Protein AF-A0A7T8H2E1-F1 (afdb_monomer)

Organism: Caligus rogercresseyi (NCBI:txid217165)

Solvent-accessible surface area (backbone atoms only — not comparable to full-atom values): 4771 Å² total; per-residue (Å²): 140,54,72,34,46,33,40,40,82,84,76,52,77,50,72,53,74,62,89,81,80,81,86,58,65,42,60,57,48,38,49,42,44,63,74,48,48,48,56,50,46,49,71,76,38,72,85,42,69,41,38,45,39,54,56,83,49,73,37,55,66,28,67,71,36,43,52,49,40,64,74,71,44,76,34,62,52,81,66,127

pLDDT: mean 75.52, std 19.0, range [30.38, 94.88]

Mean predicted aligned error: 8.09 Å

Radius of gyration: 12.0 Å; Cα contacts (8 Å, |Δi|>4): 110; chains: 1; bounding box: 32×22×28 Å

Foldseek 3Di:
DFWWWKFAPVGDIDIDDDDDDDDDLQVVVLCCVVPPVLVVCCVVPVVLRMETEGDPPCSCPDPSNVVVCVVRHSHYDDDD

Structure (mmCIF, N/CA/C/O backbone):
data_AF-A0A7T8H2E1-F1
#
_entry.id   AF-A0A7T8H2E1-F1
#
loop_
_atom_site.group_PDB
_atom_site.id
_atom_site.type_symbol
_atom_site.label_atom_id
_atom_site.label_alt_id
_atom_site.label_comp_id
_atom_site.label_asym_id
_atom_site.label_entity_id
_atom_site.label_seq_id
_atom_site.pdbx_PDB_ins_code
_atom_site.Cartn_x
_atom_site.Cartn_y
_atom_site.Cartn_z
_atom_site.occupancy
_atom_site.B_iso_or_equiv
_atom_site.auth_seq_id
_atom_site.au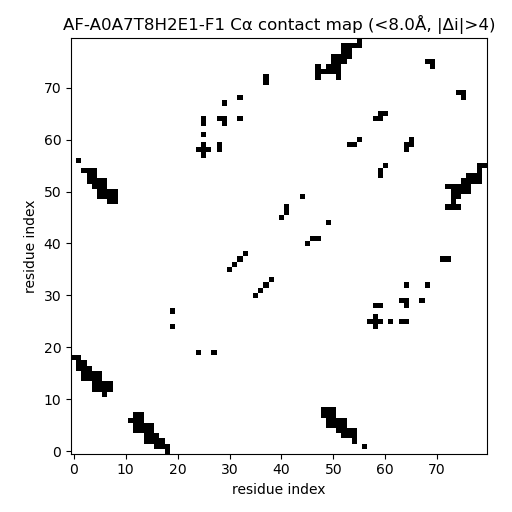th_comp_id
_atom_site.auth_asym_id
_atom_site.auth_atom_id
_atom_site.pdbx_PDB_model_num
ATOM 1 N N . GLN A 1 1 ? -0.912 8.575 -17.647 1.00 30.38 1 GLN A N 1
ATOM 2 C CA . GLN A 1 1 ? -1.756 8.980 -16.503 1.00 30.38 1 GLN A CA 1
ATOM 3 C C . GLN A 1 1 ? -2.135 7.699 -15.776 1.00 30.38 1 GLN A C 1
ATOM 5 O O . GLN A 1 1 ? -2.527 6.769 -16.462 1.00 30.38 1 GLN A O 1
ATOM 10 N N . TRP A 1 2 ? -1.939 7.610 -14.457 1.00 37.38 2 TRP A N 1
ATOM 11 C CA . TRP A 1 2 ? -2.181 6.387 -13.673 1.00 37.38 2 TRP A CA 1
ATOM 12 C C . TRP A 1 2 ? -3.209 6.686 -12.578 1.00 37.38 2 TRP A C 1
ATOM 14 O O . TRP A 1 2 ? -3.099 7.732 -11.936 1.00 37.38 2 TRP A O 1
ATOM 24 N N . SER A 1 3 ? -4.201 5.811 -12.392 1.00 37.62 3 SER A N 1
ATOM 25 C CA . SER A 1 3 ? -5.321 6.007 -11.461 1.00 37.62 3 SER A CA 1
ATOM 26 C C . SER A 1 3 ? -5.426 4.852 -10.471 1.00 37.62 3 SER A C 1
ATOM 28 O O . SER A 1 3 ? -5.421 3.694 -10.873 1.00 37.62 3 SER A O 1
ATOM 30 N N . LEU A 1 4 ? -5.526 5.160 -9.175 1.00 44.84 4 LEU A N 1
ATOM 31 C CA . LEU A 1 4 ? -5.702 4.177 -8.098 1.00 44.84 4 LEU A CA 1
ATOM 32 C C . LEU A 1 4 ? -7.086 4.300 -7.477 1.00 44.84 4 LEU A C 1
ATOM 34 O O . LEU A 1 4 ? -7.595 5.410 -7.332 1.00 44.84 4 LEU A O 1
ATOM 38 N N . GLU A 1 5 ? -7.665 3.172 -7.063 1.00 46.31 5 GLU A N 1
ATOM 39 C CA . GLU A 1 5 ? -9.028 3.094 -6.534 1.00 46.31 5 GLU A CA 1
ATOM 40 C C . GLU A 1 5 ? -9.037 2.499 -5.116 1.00 46.31 5 GLU A C 1
ATOM 42 O O . GLU A 1 5 ? -8.733 1.324 -4.918 1.00 46.31 5 GLU A O 1
ATOM 47 N N . SER A 1 6 ? -9.448 3.278 -4.114 1.00 44.25 6 SER A N 1
ATOM 48 C CA . SER A 1 6 ? -9.761 2.767 -2.771 1.00 44.25 6 SER A CA 1
ATOM 49 C C . SER A 1 6 ? -11.264 2.873 -2.489 1.00 44.25 6 SER A C 1
ATOM 51 O O . SER A 1 6 ? -11.888 3.908 -2.760 1.00 44.25 6 SER A O 1
ATOM 53 N N . TRP A 1 7 ? -11.851 1.804 -1.946 1.00 43.97 7 TRP A N 1
ATOM 54 C CA . TRP A 1 7 ? -13.269 1.703 -1.594 1.00 43.97 7 TRP A CA 1
ATOM 55 C C . TRP A 1 7 ? -13.465 1.877 -0.086 1.00 43.97 7 TRP A C 1
ATOM 57 O O . TRP A 1 7 ? -12.882 1.142 0.711 1.00 43.97 7 TRP A O 1
ATOM 67 N N . ARG A 1 8 ? -14.346 2.801 0.323 1.00 48.75 8 ARG A N 1
ATOM 68 C CA . ARG A 1 8 ? -14.913 2.798 1.683 1.00 48.75 8 ARG A CA 1
ATOM 69 C C . ARG A 1 8 ? -16.012 1.741 1.805 1.00 48.75 8 ARG A C 1
ATOM 71 O O . ARG A 1 8 ? -16.812 1.597 0.882 1.00 48.75 8 ARG A O 1
ATOM 78 N N . GLN A 1 9 ? -16.172 1.152 2.993 1.00 43.38 9 GLN A N 1
ATOM 79 C CA . GLN A 1 9 ? -17.396 0.409 3.348 1.00 43.38 9 GLN A CA 1
ATOM 80 C C . GLN A 1 9 ? -18.669 1.290 3.319 1.00 43.38 9 GLN A C 1
ATOM 82 O O . GLN A 1 9 ? -19.775 0.772 3.241 1.00 43.38 9 GLN A O 1
ATOM 87 N N . THR A 1 10 ? -18.535 2.625 3.293 1.00 45.97 10 THR A N 1
ATOM 88 C CA . THR A 1 10 ? -19.649 3.587 3.168 1.00 45.97 10 THR A CA 1
ATOM 89 C C . THR A 1 10 ? -19.993 3.995 1.723 1.00 45.97 10 THR A C 1
ATOM 91 O O . THR A 1 10 ? -20.726 4.959 1.516 1.00 45.97 10 THR A O 1
ATOM 94 N N . GLY A 1 11 ? -19.449 3.316 0.704 1.00 48.34 11 GLY A N 1
ATOM 95 C CA . GLY A 1 11 ? -19.811 3.540 -0.706 1.00 48.34 11 GLY A CA 1
ATOM 96 C C . GLY A 1 11 ? -19.177 4.765 -1.386 1.00 48.34 11 GLY A C 1
ATOM 97 O O . GLY A 1 11 ? -19.466 5.030 -2.552 1.00 48.34 11 GLY A O 1
ATOM 98 N N . ARG A 1 12 ? -18.286 5.510 -0.715 1.00 48.53 12 ARG A N 1
ATOM 99 C CA . ARG A 1 12 ? -17.522 6.609 -1.343 1.00 48.53 12 ARG A CA 1
ATOM 100 C C . ARG A 1 12 ? -16.182 6.109 -1.886 1.00 48.53 12 ARG A C 1
ATOM 102 O O . ARG A 1 12 ? -15.412 5.482 -1.158 1.00 48.53 12 ARG A O 1
ATOM 109 N N . ARG A 1 13 ? -15.906 6.418 -3.158 1.00 55.72 13 ARG A N 1
ATOM 110 C CA . ARG A 1 13 ? -14.636 6.126 -3.842 1.00 55.72 13 ARG A CA 1
ATOM 111 C C . ARG A 1 13 ? -13.616 7.210 -3.511 1.00 55.72 13 ARG A C 1
ATOM 113 O O . ARG A 1 13 ? -13.930 8.393 -3.620 1.00 55.72 13 ARG A O 1
ATOM 120 N N . CYS A 1 14 ? -12.410 6.816 -3.120 1.00 55.22 14 CYS A N 1
ATOM 121 C CA . CYS A 1 14 ? -11.287 7.738 -3.008 1.00 55.22 14 CYS A CA 1
ATOM 122 C C . CYS A 1 14 ? -10.245 7.354 -4.054 1.00 55.22 14 CYS A C 1
ATOM 124 O O . CYS A 1 14 ? -9.581 6.322 -3.928 1.00 55.22 14 CYS A O 1
ATOM 126 N N . SER A 1 15 ? -10.157 8.164 -5.108 1.00 56.88 15 SER A N 1
ATOM 127 C CA . SER A 1 15 ? -9.187 7.967 -6.179 1.00 56.88 15 SER A CA 1
ATOM 128 C C . SER A 1 15 ? -7.908 8.722 -5.851 1.00 56.88 15 SER A C 1
ATOM 130 O O . SER A 1 15 ? -7.952 9.929 -5.613 1.00 56.88 15 SER A O 1
ATOM 132 N N . ILE A 1 16 ? -6.774 8.024 -5.843 1.00 63.47 16 ILE A N 1
ATOM 133 C CA . ILE A 1 16 ? -5.464 8.645 -5.624 1.00 63.47 16 ILE A CA 1
ATOM 134 C C . ILE A 1 16 ? -4.719 8.655 -6.961 1.00 63.47 16 ILE A C 1
ATOM 136 O O . ILE A 1 16 ? -4.545 7.617 -7.596 1.00 63.47 16 ILE A O 1
ATOM 140 N N . LEU A 1 17 ? -4.307 9.837 -7.415 1.00 58.62 17 LEU A N 1
ATOM 141 C CA . LEU A 1 17 ? -3.566 10.019 -8.663 1.00 58.62 17 LEU A CA 1
ATOM 142 C C . LEU A 1 17 ? -2.108 10.337 -8.334 1.00 58.62 17 LEU A C 1
ATOM 144 O O . LEU A 1 17 ? -1.832 11.316 -7.645 1.00 58.62 17 LEU A O 1
ATOM 148 N N . PHE A 1 18 ? -1.177 9.543 -8.865 1.00 59.22 18 PHE A N 1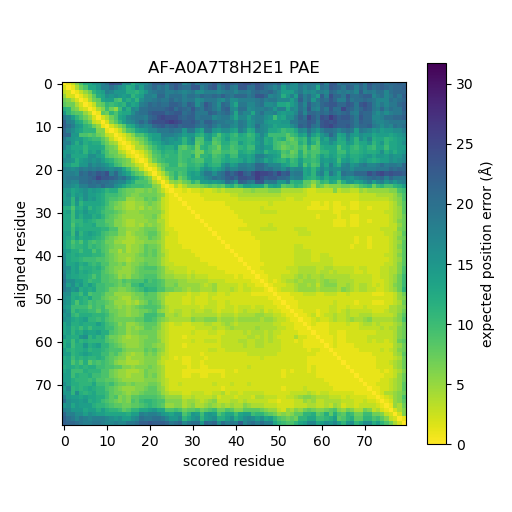
ATOM 149 C CA . PHE A 1 18 ? 0.252 9.847 -8.800 1.00 59.22 18 PHE A CA 1
ATOM 150 C C . PHE A 1 18 ? 0.820 10.011 -10.206 1.00 59.22 18 PHE A C 1
ATOM 152 O O . PHE A 1 18 ? 0.647 9.155 -11.077 1.00 59.22 18 PHE A O 1
ATOM 159 N N . GLN A 1 19 ? 1.529 11.115 -10.426 1.00 54.47 19 GLN A N 1
ATOM 160 C CA . GLN A 1 19 ? 2.176 11.417 -11.696 1.00 54.47 19 GLN A CA 1
ATOM 161 C C . GLN A 1 19 ? 3.692 11.280 -11.538 1.00 54.47 19 G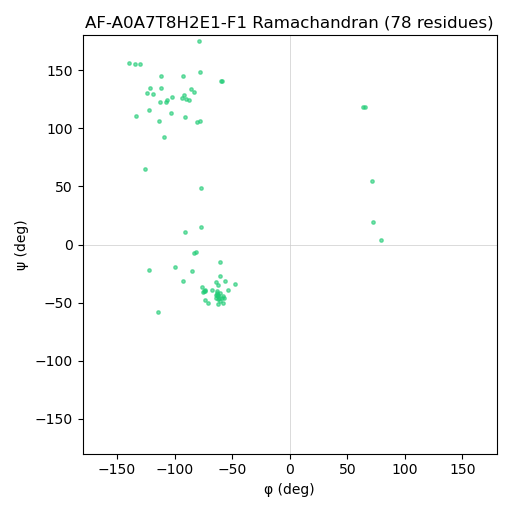LN A C 1
ATOM 163 O O . GLN A 1 19 ? 4.375 12.209 -11.122 1.00 54.47 19 GLN A O 1
ATOM 168 N N . GLY A 1 20 ? 4.217 10.092 -11.842 1.00 51.81 20 GLY A N 1
ATOM 169 C CA . GLY A 1 20 ? 5.659 9.849 -11.901 1.00 51.81 20 GLY A CA 1
ATOM 170 C C . GLY A 1 20 ? 6.234 10.209 -13.274 1.00 51.81 20 GLY A C 1
ATOM 171 O O . GLY A 1 20 ? 5.665 9.821 -14.295 1.00 51.81 20 GLY A O 1
ATOM 172 N N . ARG A 1 21 ? 7.365 10.924 -13.307 1.00 45.88 21 ARG A N 1
ATOM 173 C CA . ARG A 1 21 ? 8.219 11.074 -14.498 1.00 45.88 21 ARG A CA 1
ATOM 174 C C . ARG A 1 21 ? 9.324 10.011 -14.456 1.00 45.88 21 ARG A C 1
ATOM 176 O O . ARG A 1 21 ? 10.035 9.975 -13.466 1.00 45.88 21 ARG A O 1
ATOM 183 N N . GLY A 1 22 ? 9.451 9.223 -15.529 1.00 51.06 22 GLY A N 1
ATOM 184 C CA . GLY A 1 22 ? 10.688 8.564 -15.990 1.00 51.06 22 GLY A CA 1
ATOM 185 C C . GLY A 1 22 ? 11.365 7.514 -15.094 1.00 51.06 22 GLY A C 1
ATOM 186 O O . GLY A 1 22 ? 11.878 7.845 -14.040 1.00 51.06 22 GLY A O 1
ATOM 187 N N . GLU A 1 23 ? 11.439 6.290 -15.631 1.00 57.16 23 GLU A N 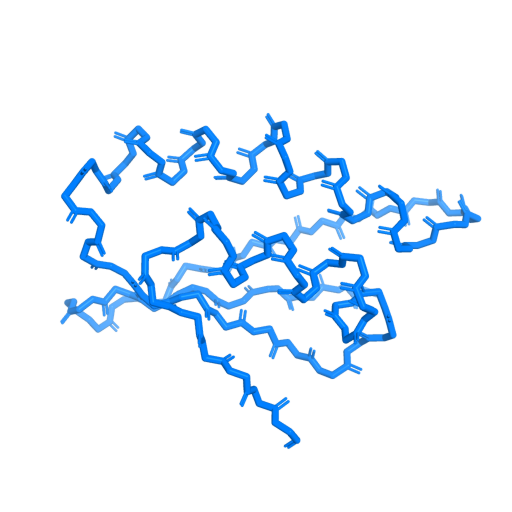1
ATOM 188 C CA . GLU A 1 23 ? 12.330 5.158 -15.299 1.00 57.16 23 GLU A CA 1
ATOM 189 C C . GLU A 1 23 ? 12.172 4.512 -13.899 1.00 57.16 23 GLU A C 1
ATOM 191 O O . GLU A 1 23 ? 12.329 5.123 -12.852 1.00 57.16 23 GLU A O 1
ATOM 196 N N . ASN A 1 24 ? 11.819 3.216 -13.900 1.00 62.16 24 ASN A N 1
ATOM 197 C CA . ASN A 1 24 ? 11.430 2.372 -12.752 1.00 62.16 24 ASN A CA 1
ATOM 198 C C . ASN A 1 24 ? 10.050 2.656 -12.127 1.00 62.16 24 ASN A C 1
ATOM 200 O O . ASN A 1 24 ? 9.888 2.768 -10.910 1.00 62.16 24 ASN A O 1
ATOM 204 N N . CYS A 1 25 ? 9.009 2.632 -12.970 1.00 75.81 25 CYS A N 1
ATOM 205 C CA . CYS A 1 25 ? 7.599 2.794 -12.584 1.00 75.81 25 CYS A CA 1
ATOM 206 C C . CYS A 1 25 ? 7.163 1.938 -11.376 1.00 75.81 25 CYS A C 1
ATOM 208 O O . CYS A 1 25 ? 6.332 2.386 -10.591 1.00 75.81 25 CYS A O 1
ATOM 210 N N . LYS A 1 26 ? 7.715 0.726 -11.202 1.00 83.06 26 LYS A N 1
ATOM 211 C CA . LYS A 1 26 ? 7.390 -0.165 -10.071 1.00 83.06 26 LYS A CA 1
ATOM 212 C C . LYS A 1 26 ? 8.005 0.282 -8.739 1.00 83.06 26 LYS A C 1
ATOM 214 O O . LYS A 1 26 ? 7.332 0.215 -7.720 1.00 83.06 26 LYS A O 1
ATOM 219 N N . GLU A 1 27 ? 9.249 0.758 -8.732 1.00 87.62 27 GLU A N 1
ATOM 220 C CA . GLU A 1 27 ? 9.935 1.184 -7.501 1.00 87.62 27 GLU A CA 1
ATOM 221 C C . GLU A 1 27 ? 9.407 2.527 -7.019 1.00 87.62 27 GLU A C 1
ATOM 223 O O . GLU A 1 27 ? 9.147 2.707 -5.831 1.00 87.62 27 GLU A O 1
ATOM 228 N N . ASN A 1 28 ? 9.161 3.445 -7.956 1.00 86.25 28 ASN A N 1
ATOM 229 C CA . ASN A 1 28 ? 8.500 4.701 -7.641 1.00 86.25 28 ASN A CA 1
ATOM 230 C C . ASN A 1 28 ? 7.113 4.445 -7.031 1.00 86.25 28 ASN A C 1
ATOM 232 O O . ASN A 1 28 ? 6.770 4.989 -5.983 1.00 86.25 28 ASN A O 1
ATOM 236 N N . TYR A 1 29 ? 6.342 3.540 -7.640 1.00 87.25 29 TYR A N 1
ATOM 237 C CA . TYR A 1 29 ? 5.039 3.163 -7.111 1.00 87.25 29 TYR A CA 1
ATOM 238 C C . TYR A 1 29 ? 5.124 2.497 -5.728 1.00 87.25 29 TYR A C 1
ATOM 240 O O . TYR A 1 29 ? 4.366 2.849 -4.826 1.00 87.25 29 TYR A O 1
ATOM 248 N N . TYR A 1 30 ? 6.090 1.604 -5.516 1.00 91.25 30 TYR A N 1
ATOM 249 C CA . TYR A 1 30 ? 6.361 1.017 -4.205 1.00 91.25 30 TYR A CA 1
ATOM 250 C C . TYR A 1 30 ? 6.687 2.079 -3.141 1.00 91.25 30 TYR A C 1
ATOM 252 O O . TYR A 1 30 ? 6.142 2.037 -2.037 1.00 91.25 30 TYR A O 1
ATOM 260 N N . ASN A 1 31 ? 7.529 3.062 -3.465 1.00 90.56 31 ASN A N 1
ATOM 261 C CA . ASN A 1 31 ? 7.878 4.145 -2.544 1.00 90.56 31 ASN A CA 1
ATOM 262 C C . ASN A 1 31 ? 6.661 5.002 -2.189 1.00 90.56 31 ASN A C 1
ATOM 264 O O . ASN A 1 31 ? 6.465 5.340 -1.024 1.00 90.56 31 ASN A O 1
ATOM 268 N N . ILE A 1 32 ? 5.806 5.288 -3.167 1.00 89.50 32 ILE A N 1
ATOM 269 C CA . ILE A 1 32 ? 4.536 5.978 -2.949 1.00 89.50 32 ILE A CA 1
ATOM 270 C C . ILE A 1 32 ? 3.620 5.169 -2.019 1.00 89.50 32 ILE A C 1
ATOM 272 O O . ILE A 1 32 ? 3.066 5.719 -1.063 1.00 89.50 32 ILE A O 1
ATOM 276 N N 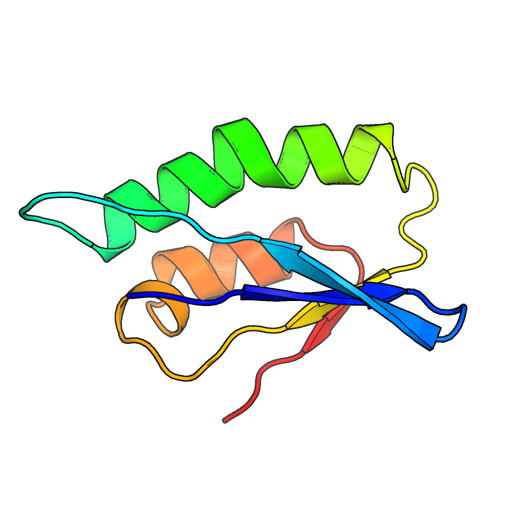. LEU A 1 33 ? 3.483 3.858 -2.254 1.00 91.38 33 LEU A N 1
ATOM 277 C CA . LEU A 1 33 ? 2.702 2.974 -1.387 1.00 91.38 33 LEU A CA 1
ATOM 278 C C . LEU A 1 33 ? 3.216 3.013 0.055 1.00 91.38 33 LEU A C 1
ATOM 280 O O . LEU A 1 33 ? 2.430 3.146 0.994 1.00 91.38 33 LEU A O 1
ATOM 284 N N . ARG A 1 34 ? 4.537 2.924 0.221 1.00 94.44 34 ARG A N 1
ATOM 285 C CA . ARG A 1 34 ? 5.195 2.827 1.523 1.00 94.44 34 ARG A CA 1
ATOM 286 C C . ARG A 1 34 ? 5.192 4.134 2.306 1.00 94.44 34 ARG A C 1
ATOM 288 O O . ARG A 1 34 ? 4.895 4.111 3.497 1.00 94.44 34 ARG A O 1
ATOM 295 N N . TYR A 1 35 ? 5.555 5.243 1.669 1.00 92.75 35 TYR A N 1
ATOM 296 C CA . TYR A 1 35 ? 5.822 6.507 2.359 1.00 92.75 35 TYR A CA 1
ATOM 297 C C . TYR A 1 35 ? 4.661 7.495 2.305 1.00 92.75 35 TYR A C 1
ATOM 299 O O . TYR A 1 35 ? 4.604 8.396 3.136 1.00 92.75 35 TYR A O 1
ATOM 307 N N . THR A 1 36 ? 3.723 7.333 1.372 1.00 89.50 36 THR A N 1
ATOM 308 C CA . THR A 1 36 ? 2.595 8.261 1.221 1.00 89.50 36 THR A CA 1
ATOM 309 C C . THR A 1 36 ? 1.272 7.581 1.535 1.00 89.50 36 THR A C 1
ATOM 311 O O . THR A 1 36 ? 0.563 8.006 2.444 1.00 89.50 36 THR A O 1
ATOM 314 N N . VAL A 1 37 ? 0.941 6.503 0.822 1.00 90.38 37 VAL A N 1
ATOM 315 C CA . VAL A 1 37 ? -0.391 5.885 0.900 1.00 90.38 37 VAL A CA 1
ATOM 316 C C . VAL A 1 37 ? -0.607 5.175 2.232 1.00 90.38 37 VAL A C 1
ATOM 318 O O . VAL A 1 37 ? -1.618 5.419 2.883 1.00 90.38 37 VAL A O 1
ATOM 321 N N . LEU A 1 38 ? 0.319 4.311 2.662 1.00 91.62 38 LEU A N 1
ATOM 322 C CA . LEU A 1 38 ? 0.139 3.525 3.884 1.00 91.62 38 LEU A CA 1
ATOM 323 C C . LEU A 1 38 ? 0.020 4.401 5.150 1.00 91.62 38 LEU A C 1
ATOM 325 O O . LEU A 1 38 ? -0.915 4.170 5.919 1.00 91.62 38 LEU A O 1
ATOM 329 N N . PRO A 1 39 ? 0.881 5.416 5.385 1.00 93.44 39 PRO A N 1
ATOM 330 C CA . PRO A 1 39 ? 0.709 6.320 6.523 1.00 93.44 39 PRO A CA 1
ATOM 331 C C . PRO A 1 39 ? -0.617 7.086 6.470 1.00 93.44 39 PRO A C 1
ATOM 333 O O . PRO A 1 39 ? -1.311 7.183 7.480 1.00 93.44 39 PRO A O 1
ATOM 336 N N . TRP A 1 40 ? -1.006 7.571 5.288 1.00 89.88 40 TRP A N 1
ATOM 337 C CA . TRP A 1 40 ? -2.267 8.285 5.090 1.00 89.88 40 TRP A CA 1
ATOM 338 C C . TRP A 1 40 ? -3.490 7.399 5.368 1.00 89.88 40 TRP A C 1
ATOM 340 O O . TRP A 1 40 ? -4.408 7.817 6.073 1.00 89.88 40 TRP A O 1
ATOM 350 N N . LEU A 1 41 ? -3.481 6.148 4.893 1.00 89.25 41 LEU A N 1
ATOM 351 C CA . LEU A 1 41 ? -4.542 5.178 5.170 1.00 89.25 41 LEU A CA 1
ATOM 352 C C . LEU A 1 41 ? -4.652 4.880 6.663 1.00 89.25 41 LEU A C 1
ATOM 354 O O . LEU A 1 41 ? -5.759 4.879 7.186 1.00 89.25 41 LEU A O 1
ATOM 358 N N . LYS A 1 42 ? -3.528 4.680 7.361 1.00 89.75 42 LYS A N 1
ATOM 359 C CA . LYS A 1 42 ? -3.528 4.442 8.814 1.00 89.75 42 LYS A CA 1
ATOM 360 C C . LYS A 1 42 ? -4.040 5.643 9.612 1.00 89.75 42 LYS A C 1
ATOM 362 O O . LYS A 1 42 ? -4.664 5.446 10.647 1.00 89.75 42 LYS A O 1
ATOM 367 N N . ALA A 1 43 ? -3.803 6.865 9.136 1.00 89.62 43 ALA A N 1
ATOM 368 C CA . ALA A 1 43 ? -4.293 8.077 9.788 1.00 89.62 43 ALA A CA 1
ATOM 369 C C . ALA A 1 43 ? -5.807 8.283 9.602 1.00 89.62 43 ALA A C 1
ATOM 371 O O . ALA A 1 43 ? -6.485 8.719 10.527 1.00 89.62 43 ALA A O 1
ATOM 372 N N . ILE A 1 44 ? -6.343 7.982 8.414 1.00 88.00 44 ILE A N 1
ATOM 373 C CA . ILE A 1 44 ? -7.754 8.251 8.079 1.00 88.00 44 ILE A CA 1
ATOM 374 C C . ILE A 1 44 ? -8.668 7.062 8.378 1.00 88.00 44 ILE A C 1
ATOM 376 O O . ILE A 1 44 ? -9.835 7.254 8.716 1.00 88.00 44 ILE A O 1
ATOM 380 N N . TYR A 1 45 ? -8.148 5.844 8.256 1.00 86.25 45 TYR A N 1
ATOM 381 C CA . TYR A 1 45 ? -8.863 4.593 8.497 1.00 86.25 45 TYR A CA 1
ATOM 382 C C . TYR A 1 45 ? -8.094 3.739 9.517 1.00 86.25 45 TYR A C 1
ATOM 384 O O . TYR A 1 45 ? -7.611 2.656 9.171 1.00 86.25 45 TYR A O 1
ATOM 392 N N . PRO A 1 46 ? -7.961 4.203 10.774 1.00 88.44 46 PRO A N 1
ATOM 393 C CA . PRO A 1 46 ? -7.204 3.486 11.803 1.00 88.44 46 PRO A CA 1
ATOM 394 C C . PRO A 1 46 ? -7.769 2.087 12.092 1.00 88.44 46 PRO A C 1
ATOM 396 O O . PRO A 1 46 ? -7.023 1.186 12.459 1.00 88.44 46 PRO A O 1
ATOM 399 N N . GLU A 1 47 ? -9.069 1.887 11.862 1.00 89.88 47 GLU A N 1
ATOM 400 C CA . GLU A 1 47 ? -9.768 0.606 12.027 1.00 89.88 47 GLU A CA 1
ATOM 401 C C . GLU A 1 47 ? -9.633 -0.332 10.814 1.00 89.88 47 GLU A C 1
ATOM 403 O O . GLU A 1 47 ? -10.081 -1.473 10.863 1.00 89.88 47 GLU A O 1
ATOM 408 N N . GLY A 1 48 ? -9.049 0.128 9.700 1.00 85.25 48 GLY A N 1
ATOM 409 C CA . GLY A 1 48 ? -8.880 -0.699 8.501 1.00 85.25 48 GLY A CA 1
ATOM 410 C C . GLY A 1 48 ? -10.170 -0.981 7.718 1.00 85.25 48 GLY A C 1
ATOM 411 O O . GLY A 1 48 ? -10.206 -1.897 6.905 1.00 85.25 48 GLY A O 1
ATOM 412 N N . ASN A 1 49 ? -11.228 -0.189 7.901 1.00 87.94 49 ASN A N 1
ATOM 413 C CA . ASN A 1 49 ? -12.532 -0.351 7.239 1.00 87.94 49 ASN A CA 1
ATOM 414 C C . ASN A 1 49 ? -12.560 0.130 5.764 1.00 87.94 49 ASN A C 1
ATOM 416 O O . ASN A 1 49 ? -13.464 0.858 5.334 1.00 87.94 49 ASN A O 1
ATOM 420 N N . TYR A 1 50 ? -11.574 -0.293 4.967 1.00 84.81 50 TYR A N 1
ATOM 421 C CA . TYR A 1 50 ? -11.442 0.028 3.543 1.00 84.81 50 TYR A CA 1
ATOM 422 C C . TYR A 1 50 ? -10.980 -1.176 2.714 1.00 84.81 50 TYR A C 1
ATOM 424 O O . TYR A 1 50 ? -10.310 -2.076 3.216 1.00 84.81 50 TYR A O 1
ATOM 432 N N . VAL A 1 51 ? -11.296 -1.157 1.417 1.00 85.25 51 VAL A N 1
ATOM 433 C CA . VAL A 1 51 ? -10.763 -2.108 0.434 1.00 85.25 51 VAL A CA 1
ATOM 434 C C . VAL A 1 51 ? -9.851 -1.371 -0.537 1.00 85.25 51 VAL A C 1
ATOM 436 O O . VAL A 1 51 ? -10.259 -0.424 -1.208 1.00 85.25 51 VAL A O 1
ATOM 439 N N . TRP A 1 52 ? -8.605 -1.816 -0.620 1.00 87.25 52 TRP A N 1
ATOM 440 C CA . TRP A 1 52 ? -7.617 -1.325 -1.566 1.00 87.25 52 TRP A CA 1
ATOM 441 C C . TRP A 1 52 ? -7.722 -2.098 -2.882 1.00 87.25 52 TRP A C 1
ATOM 443 O O . TRP A 1 52 ? -7.629 -3.327 -2.885 1.00 87.25 52 TRP A O 1
ATOM 453 N N . THR A 1 53 ? -7.902 -1.394 -4.001 1.00 84.81 53 THR A N 1
ATOM 454 C CA . THR A 1 53 ? -7.939 -1.990 -5.345 1.00 84.81 53 THR A CA 1
ATOM 455 C C . THR A 1 53 ? -7.016 -1.245 -6.303 1.00 84.81 53 THR A C 1
ATOM 457 O O . THR A 1 53 ? -6.671 -0.082 -6.102 1.00 84.81 53 THR A O 1
ATOM 460 N N . GLN A 1 54 ? -6.569 -1.932 -7.347 1.00 83.69 54 GLN A N 1
ATOM 461 C CA . GLN A 1 54 ? -5.652 -1.383 -8.343 1.00 83.69 54 GLN A CA 1
ATOM 462 C C . GLN A 1 54 ? -6.136 -1.746 -9.745 1.00 83.69 54 GLN A C 1
ATOM 464 O O . GLN A 1 54 ? -6.859 -2.731 -9.919 1.00 83.69 54 GLN A O 1
ATOM 469 N N . ASP A 1 55 ? -5.743 -0.943 -10.732 1.00 81.56 55 ASP A N 1
ATOM 470 C CA . ASP A 1 55 ? -5.873 -1.307 -12.141 1.00 81.56 55 ASP A CA 1
ATOM 471 C C . ASP A 1 55 ? -4.744 -2.273 -12.570 1.00 81.56 55 ASP A C 1
ATOM 473 O O . ASP A 1 55 ? -3.829 -2.586 -11.802 1.00 81.56 55 ASP A O 1
ATOM 477 N N . GLY A 1 56 ? -4.812 -2.756 -13.811 1.00 81.31 56 GLY A N 1
ATOM 478 C CA . GLY A 1 56 ? -3.848 -3.704 -14.376 1.00 81.31 56 GLY A CA 1
ATOM 479 C C . GLY A 1 56 ? -2.506 -3.098 -14.803 1.00 81.31 56 GLY A C 1
ATOM 480 O O . GLY A 1 56 ? -1.779 -3.741 -15.561 1.00 81.31 56 GLY A O 1
ATOM 481 N N . ALA A 1 57 ? -2.162 -1.870 -14.390 1.00 83.44 57 ALA A N 1
ATOM 482 C CA . ALA A 1 57 ? -0.905 -1.246 -14.795 1.00 83.44 57 ALA A CA 1
ATOM 483 C C . ALA A 1 57 ? 0.314 -2.091 -14.355 1.00 83.44 57 ALA A C 1
ATOM 485 O O . ALA A 1 57 ? 0.332 -2.590 -13.226 1.00 83.44 57 ALA A O 1
ATOM 486 N N . PRO A 1 58 ? 1.380 -2.210 -15.175 1.00 85.88 58 PRO A N 1
ATOM 487 C CA . PRO A 1 58 ? 2.525 -3.080 -14.868 1.00 85.88 58 PRO A CA 1
ATOM 488 C C . PRO A 1 58 ? 3.221 -2.799 -13.525 1.00 85.88 58 PRO A C 1
ATOM 490 O O . PRO A 1 58 ? 3.753 -3.705 -12.886 1.00 85.88 58 PRO A O 1
ATOM 493 N N . SER A 1 59 ? 3.228 -1.545 -13.064 1.00 86.06 59 SER A N 1
ATOM 494 C CA . SER A 1 59 ? 3.740 -1.185 -11.735 1.00 86.06 59 SER A CA 1
ATOM 495 C C . SER A 1 59 ? 2.865 -1.746 -10.615 1.00 86.06 59 SER A C 1
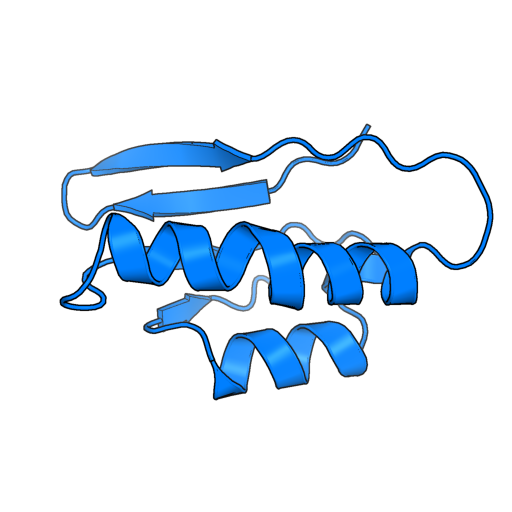ATOM 497 O O . SER A 1 59 ? 3.392 -2.225 -9.611 1.00 86.06 59 SER A O 1
ATOM 499 N N . HIS A 1 60 ? 1.544 -1.723 -10.795 1.00 86.50 60 HIS A N 1
ATOM 500 C CA . HIS A 1 60 ? 0.570 -2.174 -9.808 1.00 86.50 60 HIS A CA 1
ATOM 501 C C . HIS A 1 60 ? 0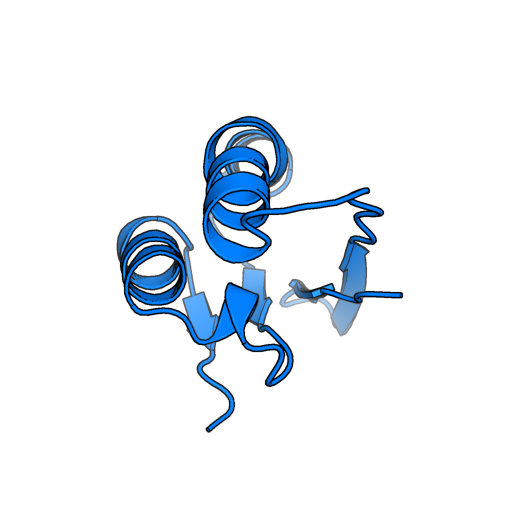.534 -3.696 -9.705 1.00 86.50 60 HIS A C 1
ATOM 503 O O . HIS A 1 60 ? 0.487 -4.229 -8.600 1.00 86.50 60 HIS A O 1
ATOM 509 N N . THR A 1 61 ? 0.633 -4.399 -10.833 1.00 88.31 61 THR A N 1
ATOM 510 C CA . THR A 1 61 ? 0.638 -5.869 -10.887 1.00 88.31 61 THR A CA 1
ATOM 511 C C . THR A 1 61 ? 2.005 -6.488 -10.587 1.00 88.31 61 THR A C 1
ATOM 513 O O . THR A 1 61 ? 2.093 -7.704 -10.434 1.00 88.31 61 THR A O 1
ATOM 516 N N . SER A 1 62 ? 3.062 -5.678 -10.439 1.00 90.75 62 SER A N 1
ATOM 517 C CA . SER A 1 62 ? 4.397 -6.166 -10.081 1.00 90.75 62 SER A CA 1
ATOM 518 C C . SER A 1 62 ? 4.408 -6.914 -8.744 1.00 90.75 62 SER A C 1
ATOM 520 O O . SER A 1 62 ? 3.797 -6.474 -7.767 1.00 90.75 62 SER A O 1
ATOM 522 N N . ASP A 1 63 ? 5.177 -8.005 -8.665 1.00 92.75 63 ASP A N 1
ATOM 523 C CA . ASP A 1 63 ? 5.286 -8.828 -7.452 1.00 92.75 63 ASP A CA 1
ATOM 524 C C . ASP A 1 63 ? 5.663 -8.018 -6.211 1.00 92.75 63 ASP A C 1
ATOM 526 O O . ASP A 1 63 ? 5.134 -8.257 -5.127 1.00 92.75 63 ASP A O 1
ATOM 530 N N . LEU A 1 64 ? 6.556 -7.038 -6.371 1.00 93.25 64 LEU A N 1
ATOM 531 C CA . LEU A 1 64 ? 6.977 -6.147 -5.292 1.00 93.25 64 LEU A CA 1
ATOM 532 C C . LEU A 1 64 ? 5.779 -5.396 -4.691 1.00 93.25 64 LEU A C 1
ATOM 534 O O . LEU A 1 64 ? 5.583 -5.400 -3.475 1.00 93.25 64 LEU A O 1
ATOM 538 N N . CYS A 1 65 ? 4.960 -4.775 -5.541 1.00 91.12 65 CYS A N 1
ATOM 539 C CA . CYS A 1 65 ? 3.840 -3.952 -5.095 1.00 91.12 65 CYS A CA 1
ATOM 540 C C . CYS A 1 65 ? 2.656 -4.802 -4.625 1.00 91.12 65 CYS A C 1
ATOM 542 O O . CYS A 1 65 ? 2.020 -4.459 -3.629 1.00 91.12 65 CYS A O 1
ATOM 544 N N . GLN A 1 66 ? 2.402 -5.938 -5.279 1.00 92.81 66 GLN A N 1
ATOM 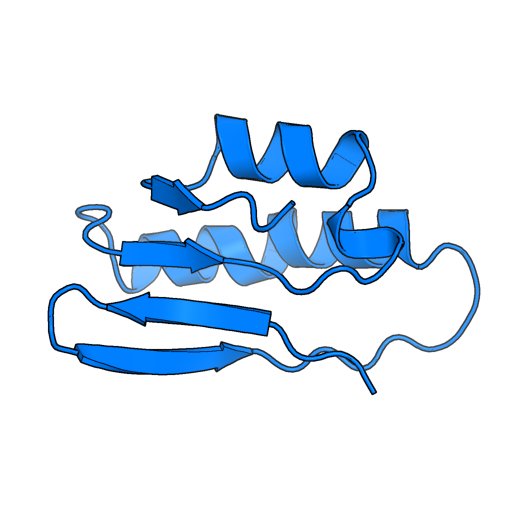545 C CA . GLN A 1 66 ? 1.362 -6.893 -4.887 1.00 92.81 66 GLN A CA 1
ATOM 546 C C . GLN A 1 66 ? 1.651 -7.508 -3.512 1.00 92.81 66 GLN A C 1
ATOM 548 O O . GLN A 1 66 ? 0.764 -7.536 -2.656 1.00 92.81 66 GLN A O 1
ATOM 553 N N . LYS A 1 67 ? 2.898 -7.937 -3.260 1.00 94.31 67 LYS A N 1
ATOM 554 C CA . LYS A 1 67 ? 3.323 -8.445 -1.945 1.00 94.31 67 LYS A CA 1
ATOM 555 C C . LYS A 1 67 ? 3.216 -7.364 -0.875 1.00 94.31 67 LYS A C 1
ATOM 557 O O . LYS A 1 67 ? 2.695 -7.634 0.203 1.00 94.31 67 LYS A O 1
ATOM 562 N N . PHE A 1 68 ? 3.637 -6.135 -1.183 1.00 94.56 68 PHE A N 1
ATOM 563 C CA . PHE A 1 68 ? 3.505 -5.019 -0.248 1.00 94.56 68 PHE A CA 1
ATOM 564 C C . PHE A 1 68 ? 2.041 -4.744 0.113 1.00 94.56 68 PHE A C 1
ATOM 566 O O . PHE A 1 68 ? 1.718 -4.645 1.296 1.00 94.56 68 PHE A O 1
ATOM 573 N N . CYS A 1 69 ? 1.151 -4.658 -0.881 1.00 92.94 69 CYS A N 1
ATOM 574 C CA . CYS A 1 69 ? -0.268 -4.396 -0.641 1.00 92.94 69 CYS A CA 1
ATOM 575 C C . CYS A 1 69 ? -0.923 -5.525 0.159 1.00 92.94 69 CYS A C 1
ATOM 577 O O . CYS A 1 69 ? -1.623 -5.244 1.125 1.00 92.94 69 CYS A O 1
ATOM 579 N N . SER A 1 70 ? -0.634 -6.783 -0.184 1.00 92.75 70 SER A N 1
ATOM 580 C CA . SER A 1 70 ? -1.174 -7.953 0.522 1.00 92.75 70 SER A CA 1
ATOM 581 C C . SER A 1 70 ? -0.733 -8.018 1.988 1.00 92.75 70 SER A C 1
ATOM 583 O O . SER A 1 70 ? -1.498 -8.460 2.834 1.00 92.75 70 SER A O 1
ATOM 585 N N . ALA A 1 71 ? 0.492 -7.578 2.294 1.00 94.88 71 ALA A N 1
ATOM 586 C CA . ALA A 1 71 ? 1.038 -7.625 3.649 1.00 94.88 71 ALA A CA 1
ATOM 587 C C . ALA A 1 71 ? 0.643 -6.426 4.531 1.00 94.88 71 ALA A C 1
ATOM 589 O O . ALA A 1 71 ? 0.728 -6.526 5.751 1.00 94.88 71 ALA A O 1
ATOM 590 N N . ASN A 1 72 ? 0.273 -5.282 3.940 1.00 93.75 72 ASN A N 1
ATOM 591 C CA . ASN A 1 72 ? 0.125 -4.022 4.685 1.00 93.75 72 ASN A CA 1
ATOM 592 C C . ASN A 1 72 ? -1.265 -3.378 4.597 1.00 93.75 72 ASN A C 1
ATOM 594 O O . ASN A 1 72 ? -1.585 -2.551 5.451 1.00 93.75 72 ASN A O 1
ATOM 598 N N . MET A 1 73 ? -2.066 -3.696 3.577 1.00 89.88 73 MET A N 1
ATOM 599 C CA . MET A 1 73 ? -3.400 -3.111 3.398 1.00 89.88 73 MET A CA 1
ATOM 600 C C . MET A 1 73 ? -4.459 -4.002 4.050 1.00 89.88 73 MET A C 1
ATOM 602 O O . MET A 1 73 ? -4.337 -5.222 4.023 1.00 89.88 73 MET A O 1
ATOM 606 N N . ALA A 1 74 ? -5.510 -3.398 4.610 1.00 86.88 74 ALA A N 1
ATOM 607 C CA . ALA A 1 74 ? -6.516 -4.125 5.393 1.00 86.88 74 ALA A CA 1
ATOM 608 C C . ALA A 1 74 ? -7.280 -5.179 4.569 1.00 86.88 74 ALA A C 1
ATOM 610 O O . ALA A 1 74 ? -7.342 -6.348 4.942 1.00 86.88 74 ALA A O 1
ATOM 611 N N . HIS A 1 75 ? -7.815 -4.778 3.415 1.00 86.31 75 HIS A N 1
ATOM 612 C CA . HIS A 1 75 ? -8.451 -5.686 2.465 1.00 86.31 75 HIS A CA 1
ATOM 613 C C . HIS A 1 75 ? -7.937 -5.380 1.063 1.00 86.31 75 HIS A C 1
ATOM 615 O O . HIS A 1 75 ? -8.234 -4.322 0.513 1.00 86.31 75 HIS A O 1
ATOM 621 N N . PHE A 1 76 ? -7.149 -6.282 0.478 1.00 85.25 76 PHE A N 1
ATOM 622 C CA . PHE A 1 76 ? -6.573 -6.082 -0.849 1.00 85.25 76 PHE A CA 1
ATOM 623 C C . PHE A 1 76 ? -7.323 -6.892 -1.911 1.00 85.25 76 PHE A C 1
ATOM 625 O O . PHE A 1 76 ? -7.285 -8.121 -1.914 1.00 85.25 76 PHE A O 1
ATOM 632 N N . GLY A 1 77 ? -8.009 -6.195 -2.818 1.00 74.88 77 GLY A N 1
ATOM 633 C CA . GLY A 1 77 ? -8.705 -6.800 -3.948 1.00 74.88 77 GLY A CA 1
ATOM 634 C C . GLY A 1 77 ? -7.796 -6.880 -5.169 1.00 74.88 77 GLY A C 1
ATOM 635 O O . GLY A 1 77 ? -7.500 -5.860 -5.795 1.00 74.88 77 GLY A O 1
ATOM 636 N N . ARG A 1 78 ? -7.385 -8.096 -5.538 1.00 64.50 78 ARG A N 1
ATOM 637 C CA . ARG A 1 78 ? -6.650 -8.346 -6.781 1.00 64.50 78 ARG A CA 1
ATOM 638 C C . ARG A 1 78 ? -7.653 -8.398 -7.934 1.00 64.50 78 ARG A C 1
ATOM 640 O O . ARG A 1 78 ? -8.383 -9.375 -8.057 1.00 64.50 78 ARG A O 1
ATOM 647 N N . ARG A 1 79 ? -7.721 -7.356 -8.768 1.00 55.91 79 ARG A N 1
ATOM 648 C CA . ARG A 1 79 ? -8.357 -7.501 -10.086 1.00 55.91 79 ARG A CA 1
ATOM 649 C C . ARG A 1 79 ? -7.347 -8.209 -10.987 1.00 55.91 79 ARG A C 1
ATOM 651 O O . ARG A 1 79 ? -6.310 -7.631 -11.304 1.00 55.91 79 ARG A O 1
ATOM 658 N N . THR A 1 80 ? -7.603 -9.485 -11.260 1.00 44.53 80 THR A N 1
ATOM 659 C CA . THR A 1 80 ? -6.927 -10.271 -12.303 1.00 44.53 80 THR A CA 1
ATOM 660 C C . THR A 1 80 ? -7.387 -9.832 -13.677 1.00 44.53 80 THR A C 1
ATOM 662 O O . THR A 1 80 ? -8.615 -9.622 -13.807 1.00 44.53 80 THR A O 1
#

Secondary structure (DSSP, 8-state):
--EEEEEETTS-EEEEE----SS-HHHHHHHHIIIIIHHHHHHH-TT--EEEE--S-HHHHSHHHHHHHHHHSSEEE---

InterPro domains:
  IPR036397 Ribonuclease H superfamily [G3DSA:3.30.420.10] (2-78)

Nearest PDB structures (foldseek):
  5cr4-assembly1_A  TM=7.008E-01  e=1.113E-01  synthetic construct
  4r79-assembly1_B  TM=6.316E-01  e=2.299E-01  Drosophila mauritiana
  4u7b-assembly2_G-2  TM=5.215E-01  e=7.536E-01  Drosophila mauritiana
  1cxq-assembly1_A-2  TM=5.516E-01  e=2.027E+00  Avian sarcoma virus
  2gp4-assembly1_A  TM=4.813E-01  e=2.312E+00  Shewanella oneidensis MR-1

Sequence (80 aa):
QWSLESWRQTG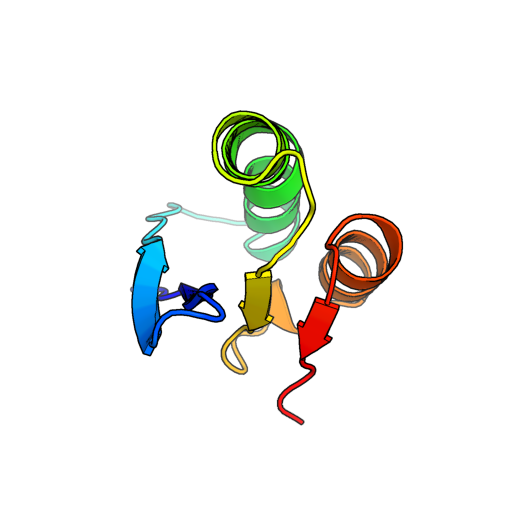RRCSILFQGRGENCKENYYNILRYTVLPWLKAIYPEGNYVWTQDGAPSHTSDLCQKFCSANMAHFGRRT